Protein AF-A0A081PHZ5-F1 (afdb_monomer)

Secondary structure (DSSP, 8-state):
-HHHHHHHHHHHHHHHHHHHHHHS-SSPPSS-TT--GGGTHHHHHHHHHHHHHHHHHHHHHTT--HHHHHHHHHHHHHHHHHHHHHHHHHHHTGGGS---HHHHHHHHHHHHHHHHHHHHHHHHHHHHHHHHTTTHHHHT--

Structure (mmCIF, N/CA/C/O backbone):
data_AF-A0A081PHZ5-F1
#
_entry.id   AF-A0A081PHZ5-F1
#
loop_
_atom_site.group_PDB
_atom_site.id
_atom_site.type_symbol
_atom_site.label_atom_id
_atom_site.label_alt_id
_atom_site.label_comp_id
_atom_site.label_asym_id
_atom_site.label_entity_id
_atom_site.label_seq_id
_atom_site.pdbx_PDB_ins_code
_atom_site.Cartn_x
_atom_site.Cartn_y
_atom_site.Cartn_z
_atom_site.occupancy
_atom_site.B_iso_or_equiv
_atom_site.auth_seq_id
_atom_site.auth_comp_id
_atom_site.auth_asym_id
_atom_site.auth_atom_id
_atom_site.pdbx_PDB_model_num
ATOM 1 N N . MET A 1 1 ? -18.991 -1.648 14.368 1.00 81.44 1 MET A N 1
ATOM 2 C CA . MET A 1 1 ? -17.989 -2.403 13.590 1.00 81.44 1 MET A CA 1
ATOM 3 C C . MET A 1 1 ? -17.943 -1.915 12.146 1.00 81.44 1 MET A C 1
ATOM 5 O O . MET A 1 1 ? -16.938 -1.334 11.764 1.00 81.44 1 MET A O 1
ATOM 9 N N . LEU A 1 2 ? -19.057 -2.000 11.408 1.00 89.06 2 LEU A N 1
ATOM 10 C CA . LEU A 1 2 ? -19.154 -1.611 9.993 1.00 89.06 2 LEU A CA 1
ATOM 11 C C . LEU A 1 2 ? -18.648 -0.191 9.673 1.00 89.06 2 LEU A C 1
ATOM 13 O O . LEU A 1 2 ? -17.816 -0.029 8.793 1.00 89.06 2 LEU A O 1
ATOM 17 N N . LYS A 1 3 ? -19.053 0.832 10.442 1.00 92.12 3 LYS A N 1
ATOM 18 C CA . LYS A 1 3 ? -18.572 2.216 10.242 1.00 92.12 3 LYS A CA 1
ATOM 19 C C . LYS A 1 3 ? -17.040 2.345 10.299 1.00 92.12 3 LYS A C 1
ATOM 21 O O . LYS A 1 3 ? -16.470 3.099 9.525 1.00 92.12 3 LYS A O 1
ATOM 26 N N . LYS A 1 4 ? -16.376 1.621 11.212 1.00 91.88 4 LYS A N 1
ATOM 27 C CA . LYS A 1 4 ? -14.906 1.647 11.359 1.00 91.88 4 LYS A CA 1
ATOM 28 C C . LYS A 1 4 ? -14.245 1.033 10.125 1.00 91.88 4 LYS A C 1
ATOM 30 O O . LYS A 1 4 ? -13.323 1.629 9.588 1.00 91.8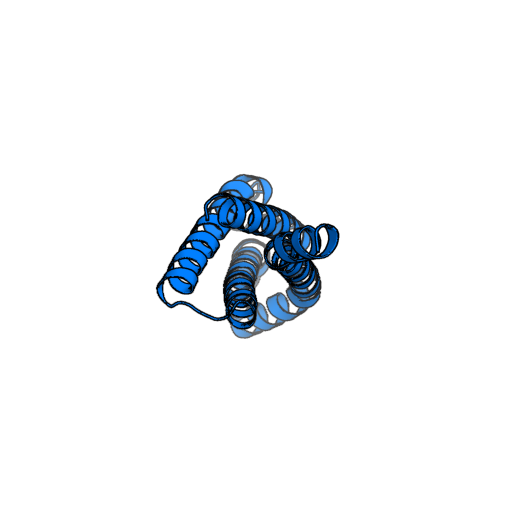8 4 LYS A O 1
ATOM 35 N N . LEU A 1 5 ? -14.757 -0.111 9.670 1.00 95.31 5 LEU A N 1
ATOM 36 C CA . LEU A 1 5 ? -14.281 -0.786 8.464 1.00 95.31 5 LEU A CA 1
ATOM 37 C C . LEU A 1 5 ? -14.462 0.087 7.213 1.00 95.31 5 LEU A C 1
ATOM 39 O O . LEU A 1 5 ? -13.523 0.241 6.445 1.00 95.31 5 LEU A O 1
ATOM 43 N N . LEU A 1 6 ? -15.627 0.720 7.049 1.00 96.69 6 LEU A N 1
ATOM 44 C CA . LEU A 1 6 ? -15.890 1.624 5.924 1.00 96.69 6 LEU A CA 1
ATOM 45 C C . LEU A 1 6 ? -14.918 2.808 5.894 1.00 96.69 6 LEU A C 1
ATOM 47 O O . LEU A 1 6 ? -14.363 3.108 4.845 1.00 96.69 6 LEU A O 1
ATOM 51 N N . LEU A 1 7 ? -14.674 3.454 7.039 1.00 96.69 7 LEU A N 1
ATOM 52 C CA . LEU A 1 7 ? -13.725 4.569 7.118 1.00 96.69 7 LEU A CA 1
ATOM 53 C C . LEU A 1 7 ? -12.278 4.121 6.871 1.00 96.69 7 LEU A C 1
ATOM 55 O O . LEU A 1 7 ? -11.525 4.849 6.233 1.00 96.69 7 LEU A O 1
ATOM 59 N N . LEU A 1 8 ? -11.894 2.931 7.348 1.00 96.69 8 LEU A N 1
ATOM 60 C CA . LEU A 1 8 ? -10.576 2.353 7.073 1.00 96.69 8 LEU A CA 1
ATOM 61 C C . LEU A 1 8 ? -10.389 2.066 5.582 1.00 96.69 8 LEU A C 1
ATOM 63 O O . LEU A 1 8 ? -9.364 2.441 5.023 1.00 96.69 8 LEU A O 1
ATOM 67 N N . ASN A 1 9 ? -11.384 1.453 4.938 1.00 97.94 9 ASN A N 1
ATOM 68 C CA . ASN A 1 9 ? -11.351 1.183 3.503 1.00 97.94 9 ASN A CA 1
ATOM 69 C C . ASN A 1 9 ? -11.341 2.478 2.688 1.00 97.94 9 ASN A C 1
ATOM 71 O O . ASN A 1 9 ? -10.585 2.575 1.732 1.00 97.94 9 ASN A O 1
ATOM 75 N N . LEU A 1 10 ? -12.109 3.495 3.089 1.00 98.00 10 LEU A N 1
ATOM 76 C CA . LEU A 1 10 ? -12.080 4.797 2.426 1.00 98.00 10 LEU A CA 1
ATOM 77 C C . LEU A 1 10 ? -10.696 5.447 2.529 1.00 98.00 10 LEU A C 1
ATOM 79 O O . LEU A 1 10 ? -10.173 5.916 1.526 1.00 98.00 10 LEU A O 1
ATOM 83 N N . ALA A 1 11 ? -10.083 5.433 3.717 1.00 97.75 11 ALA A N 1
ATOM 84 C CA . ALA A 1 11 ? -8.724 5.932 3.892 1.00 97.75 11 ALA A CA 1
ATOM 85 C C . ALA A 1 11 ? -7.733 5.160 3.009 1.00 97.75 11 ALA A C 1
ATOM 87 O O . ALA A 1 11 ? -6.944 5.785 2.312 1.00 97.75 11 ALA A O 1
ATOM 88 N N . ALA A 1 12 ? -7.821 3.826 2.991 1.00 97.88 12 ALA A N 1
ATOM 89 C CA . ALA A 1 12 ? -6.945 2.966 2.203 1.00 97.88 12 ALA A CA 1
ATOM 90 C C . ALA A 1 12 ? -7.078 3.208 0.695 1.00 97.88 12 ALA A C 1
ATOM 92 O O . ALA A 1 12 ? -6.062 3.310 0.012 1.00 97.88 12 ALA A O 1
ATOM 93 N N . VAL A 1 13 ? -8.306 3.337 0.184 1.00 98.06 13 VAL A N 1
ATOM 94 C CA . VAL A 1 13 ? -8.581 3.651 -1.226 1.00 98.06 13 VAL A CA 1
ATOM 95 C C . VAL A 1 13 ? -8.005 5.013 -1.585 1.00 98.06 13 VAL A C 1
ATOM 97 O O . VAL A 1 13 ? -7.240 5.104 -2.537 1.00 98.06 13 VAL A O 1
ATOM 100 N N . SER A 1 14 ? -8.294 6.052 -0.797 1.00 97.75 14 SER A N 1
ATOM 101 C CA . SER A 1 14 ? -7.792 7.403 -1.066 1.00 97.75 14 SER A CA 1
ATOM 102 C C . SER A 1 14 ? -6.267 7.460 -1.072 1.00 97.75 14 SER A C 1
ATOM 104 O O . SER A 1 14 ? -5.679 8.041 -1.979 1.00 97.75 14 SER A O 1
ATOM 106 N N . THR A 1 15 ? -5.608 6.836 -0.091 1.00 97.75 15 THR A N 1
ATOM 107 C CA . THR A 1 15 ? -4.142 6.826 -0.046 1.00 97.75 15 THR A CA 1
ATOM 108 C C . THR A 1 15 ? -3.539 5.957 -1.140 1.00 97.75 15 THR A C 1
ATOM 110 O O . THR A 1 15 ? -2.522 6.346 -1.685 1.00 97.75 15 THR A O 1
ATOM 113 N N . THR A 1 16 ? -4.172 4.839 -1.515 1.00 97.75 16 THR A N 1
ATOM 114 C CA . THR A 1 16 ? -3.714 4.004 -2.642 1.00 97.75 16 THR A CA 1
ATOM 115 C C . THR A 1 16 ? -3.830 4.753 -3.960 1.00 97.75 16 THR A C 1
ATOM 117 O O . THR A 1 16 ? -2.905 4.735 -4.757 1.00 97.75 16 THR A O 1
ATOM 120 N N . PHE A 1 17 ? -4.941 5.455 -4.177 1.00 96.88 17 PHE A N 1
ATOM 121 C CA . PHE A 1 17 ? -5.143 6.261 -5.373 1.00 96.88 17 PHE A CA 1
ATOM 122 C C . PHE A 1 17 ? -4.057 7.336 -5.516 1.00 96.88 17 PHE A C 1
ATOM 124 O O . PHE A 1 17 ? -3.466 7.480 -6.580 1.00 96.88 17 PHE A O 1
ATOM 131 N N . ILE A 1 18 ? -3.767 8.065 -4.433 1.00 96.62 18 ILE A N 1
ATOM 132 C CA . ILE A 1 18 ? -2.720 9.097 -4.426 1.00 96.62 18 ILE A CA 1
ATOM 133 C C . ILE A 1 18 ? -1.334 8.475 -4.616 1.00 96.62 18 ILE A C 1
ATOM 135 O O . ILE A 1 18 ? -0.535 9.008 -5.378 1.00 96.62 18 ILE A O 1
ATOM 139 N N . GLU A 1 19 ? -1.048 7.369 -3.930 1.00 96.69 19 GLU A N 1
ATOM 140 C CA . GLU A 1 19 ? 0.256 6.710 -3.970 1.00 96.69 19 GLU A CA 1
ATOM 141 C C . GLU A 1 19 ? 0.581 6.204 -5.375 1.00 96.69 19 GLU A C 1
ATOM 143 O O . GLU A 1 19 ? 1.616 6.584 -5.916 1.00 96.69 19 GLU A O 1
ATOM 148 N N . VAL A 1 20 ? -0.348 5.482 -6.007 1.00 93.88 20 VAL A N 1
ATOM 149 C CA . VAL A 1 20 ? -0.174 4.955 -7.367 1.00 93.88 20 VAL A CA 1
ATOM 150 C C . VAL A 1 20 ? 0.023 6.086 -8.370 1.00 93.88 20 VAL A C 1
ATOM 152 O O . VAL A 1 20 ? 0.925 6.014 -9.195 1.00 93.88 20 VAL A O 1
ATOM 155 N N . LEU A 1 21 ? -0.774 7.156 -8.299 1.00 93.19 21 LEU A N 1
ATOM 156 C CA . LEU A 1 21 ? -0.620 8.286 -9.224 1.00 93.19 21 LEU A CA 1
ATOM 157 C C . LEU A 1 21 ? 0.683 9.058 -9.033 1.00 93.19 21 LEU A C 1
ATOM 159 O O . LEU A 1 21 ? 1.150 9.694 -9.970 1.00 93.19 21 LEU A O 1
ATOM 163 N N . TRP A 1 22 ? 1.247 9.043 -7.828 1.00 94.38 22 TRP A N 1
ATOM 164 C CA . TRP A 1 22 ? 2.497 9.736 -7.548 1.00 94.38 22 TRP A CA 1
ATOM 165 C C . TRP A 1 22 ? 3.715 8.870 -7.890 1.00 94.38 22 TRP A C 1
ATOM 167 O O . TRP A 1 22 ? 4.713 9.380 -8.393 1.00 94.38 22 TRP A O 1
ATOM 177 N N .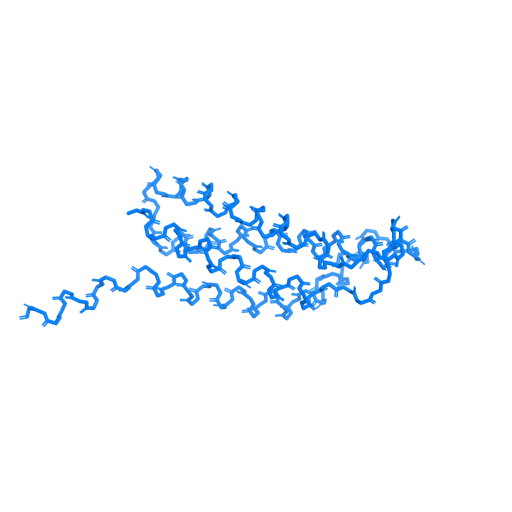 ALA A 1 23 ? 3.657 7.570 -7.610 1.00 92.25 23 ALA A N 1
ATOM 178 C CA . ALA A 1 23 ? 4.783 6.663 -7.794 1.00 92.25 23 ALA A CA 1
ATOM 179 C C . ALA A 1 23 ? 4.867 6.059 -9.206 1.00 92.25 23 ALA A C 1
ATOM 181 O O . ALA A 1 23 ? 5.956 5.644 -9.612 1.00 92.25 23 ALA A O 1
ATOM 182 N N . ALA A 1 24 ? 3.757 5.996 -9.951 1.00 86.88 24 ALA A N 1
ATOM 183 C CA . ALA A 1 24 ? 3.743 5.397 -11.280 1.00 86.88 24 ALA A CA 1
ATOM 184 C C . ALA A 1 24 ? 4.608 6.198 -12.277 1.00 86.88 24 ALA A C 1
ATOM 186 O O . ALA A 1 24 ? 4.454 7.416 -12.386 1.00 86.88 24 ALA A O 1
ATOM 187 N N . PRO A 1 25 ? 5.496 5.536 -13.041 1.00 83.81 25 PRO A N 1
ATOM 188 C CA . PRO A 1 25 ? 6.251 6.187 -14.105 1.00 83.81 25 PRO A CA 1
ATOM 189 C C . PRO A 1 25 ? 5.344 6.702 -15.231 1.00 83.81 25 PRO A C 1
ATOM 191 O O . PRO A 1 25 ? 4.488 5.972 -15.731 1.00 83.81 25 PRO A O 1
ATOM 194 N N . ASP A 1 26 ? 5.620 7.911 -15.724 1.00 79.12 26 ASP A N 1
ATOM 195 C CA . ASP A 1 26 ? 4.918 8.529 -16.865 1.00 79.12 26 ASP A CA 1
ATOM 196 C C . ASP A 1 26 ? 5.309 7.932 -18.237 1.00 79.12 26 ASP A C 1
ATOM 198 O O . ASP A 1 26 ? 5.046 8.515 -19.291 1.00 79.12 26 ASP A O 1
ATOM 202 N N . THR A 1 27 ? 5.960 6.766 -18.261 1.00 80.25 27 THR A N 1
ATOM 203 C CA . THR A 1 27 ? 6.406 6.108 -19.494 1.00 80.25 27 THR A CA 1
ATOM 204 C C . THR A 1 27 ? 5.376 5.097 -20.015 1.00 80.25 27 THR A C 1
ATOM 206 O O . THR A 1 27 ? 4.639 4.484 -19.229 1.00 80.25 27 THR A O 1
ATOM 209 N N . PRO A 1 28 ? 5.308 4.884 -21.346 1.00 80.19 28 PRO A N 1
ATOM 210 C CA . PRO A 1 28 ? 4.491 3.827 -21.936 1.00 80.19 28 PRO A CA 1
ATOM 211 C C . PRO A 1 28 ? 4.833 2.454 -21.352 1.00 80.19 28 PRO A C 1
ATOM 213 O O . PRO A 1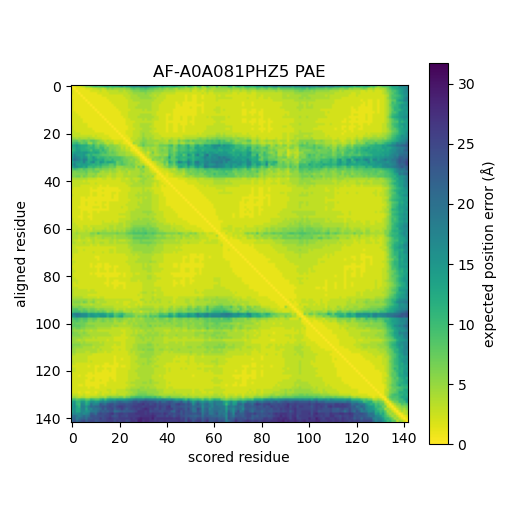 28 ? 6.006 2.128 -21.149 1.00 80.19 28 PRO A O 1
ATOM 216 N N . SER A 1 29 ? 3.814 1.628 -21.119 1.00 81.56 29 SER A N 1
ATOM 217 C CA . SER A 1 29 ? 4.037 0.236 -20.730 1.00 81.56 29 SER A CA 1
ATOM 218 C C . SER A 1 29 ? 4.628 -0.548 -21.904 1.00 81.56 29 SER A C 1
ATOM 220 O O . SER A 1 29 ? 4.219 -0.380 -23.053 1.00 81.56 29 SER A O 1
ATOM 222 N N . GLY A 1 30 ? 5.588 -1.423 -21.608 1.00 77.88 30 GLY A N 1
ATOM 223 C CA . GLY A 1 30 ? 6.141 -2.385 -22.563 1.00 77.88 30 GLY A CA 1
ATOM 224 C C . GLY A 1 30 ? 5.160 -3.491 -22.945 1.00 77.88 30 GLY A C 1
ATOM 225 O O . GLY A 1 30 ? 5.361 -4.156 -23.957 1.00 77.88 30 GLY A O 1
ATOM 226 N N . VAL A 1 31 ? 4.090 -3.673 -22.163 1.00 77.88 31 VAL A N 1
ATOM 227 C CA . VAL A 1 31 ? 3.010 -4.629 -22.455 1.00 77.88 31 VAL A CA 1
ATOM 228 C C . VAL A 1 31 ? 1.968 -4.007 -23.389 1.00 77.88 31 VAL A C 1
ATOM 230 O O . VAL A 1 31 ? 1.529 -4.654 -24.336 1.00 77.88 31 VAL A O 1
ATOM 233 N N . ASP A 1 32 ? 1.601 -2.746 -23.145 1.00 80.12 32 ASP A N 1
ATOM 234 C CA . ASP A 1 32 ? 0.698 -1.963 -23.992 1.00 80.12 32 ASP A CA 1
ATOM 235 C C . ASP A 1 32 ? 1.091 -0.478 -23.947 1.00 80.12 32 ASP A C 1
ATOM 237 O O . ASP A 1 32 ? 0.946 0.206 -22.930 1.00 80.12 32 ASP A O 1
ATOM 241 N N . MET A 1 33 ? 1.567 0.032 -25.084 1.00 79.12 33 MET A N 1
ATOM 242 C CA . MET A 1 33 ? 2.079 1.398 -25.219 1.00 79.12 33 MET A CA 1
ATOM 243 C C . MET A 1 33 ? 1.035 2.484 -24.912 1.00 79.12 33 MET A C 1
ATOM 245 O O . MET A 1 33 ? 1.414 3.615 -24.616 1.00 79.12 33 MET A O 1
ATOM 249 N N . ASN A 1 34 ? -0.261 2.162 -24.957 1.00 79.81 34 ASN A N 1
ATOM 250 C CA . ASN A 1 34 ? -1.338 3.113 -24.672 1.00 79.81 34 ASN A CA 1
ATOM 251 C C . ASN A 1 34 ? -1.880 3.003 -23.240 1.00 79.81 34 ASN A C 1
ATOM 253 O O . ASN A 1 34 ? -2.769 3.767 -22.853 1.00 79.81 34 ASN A O 1
ATOM 257 N N . GLN A 1 35 ? -1.377 2.061 -22.440 1.00 79.00 35 GLN A N 1
ATOM 258 C CA . GLN A 1 35 ? -1.949 1.770 -21.135 1.00 79.00 35 GLN A CA 1
ATOM 259 C C . GLN A 1 35 ? -1.466 2.765 -20.071 1.00 79.00 35 GLN A C 1
ATOM 261 O O . GLN A 1 35 ? -0.296 2.796 -19.682 1.00 79.00 35 GLN A O 1
ATOM 266 N N . SER A 1 36 ? -2.396 3.568 -19.552 1.00 83.00 36 SER A N 1
ATOM 267 C CA . SER A 1 36 ? -2.183 4.476 -18.416 1.00 83.00 36 SER A CA 1
ATOM 268 C C . SER A 1 36 ? -2.457 3.765 -17.081 1.00 83.00 36 SER A C 1
ATOM 270 O O . SER A 1 36 ? -3.366 2.930 -17.044 1.00 83.00 36 SER A O 1
ATOM 272 N N . PRO A 1 37 ? -1.780 4.126 -15.970 1.00 80.56 37 PRO A N 1
ATOM 273 C CA . PRO A 1 37 ? -2.110 3.618 -14.633 1.00 80.56 37 PRO A CA 1
ATOM 274 C C . PRO A 1 37 ? -3.576 3.841 -14.241 1.00 80.56 37 PRO A C 1
ATOM 276 O O . PRO A 1 37 ? -4.172 3.050 -13.516 1.00 80.56 37 PRO A O 1
ATOM 279 N N . LEU A 1 38 ? -4.197 4.887 -14.795 1.00 84.94 38 LEU A N 1
ATOM 280 C CA . LEU A 1 38 ? -5.611 5.199 -14.594 1.00 84.94 38 LEU A CA 1
ATOM 281 C C . LEU A 1 38 ? -6.564 4.127 -15.131 1.00 84.94 38 LEU A C 1
ATOM 283 O O . LEU A 1 38 ? -7.701 4.070 -14.682 1.00 84.94 38 LEU A O 1
ATOM 287 N N . SER A 1 39 ? -6.128 3.29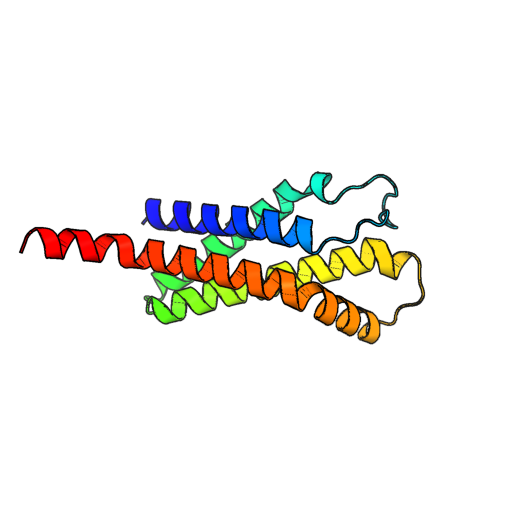7 -16.082 1.00 87.31 39 SER A N 1
ATOM 288 C CA . SER A 1 39 ? -6.986 2.277 -16.703 1.00 87.31 39 SER A CA 1
ATOM 289 C C . SER A 1 39 ? -7.238 1.050 -15.823 1.00 87.31 39 SER A C 1
ATOM 291 O O . SER A 1 39 ? -8.081 0.228 -16.168 1.00 87.31 39 SER A O 1
ATOM 293 N N . TYR A 1 40 ? -6.495 0.902 -14.724 1.00 89.00 40 TYR A N 1
ATOM 294 C CA . TYR A 1 40 ? -6.640 -0.218 -13.791 1.00 89.00 40 TYR A CA 1
ATOM 295 C C . TYR A 1 40 ? -6.553 0.201 -12.318 1.00 89.00 40 TYR A C 1
ATOM 297 O O . TYR A 1 40 ? -6.471 -0.650 -11.423 1.00 89.00 40 TYR A O 1
ATOM 305 N N . ILE A 1 41 ? -6.591 1.505 -12.037 1.00 92.75 41 ILE A N 1
ATOM 306 C CA . ILE A 1 41 ? -6.482 2.043 -10.678 1.00 92.75 41 ILE A CA 1
ATOM 307 C C . ILE A 1 41 ? -7.641 1.588 -9.786 1.00 92.75 41 ILE A C 1
ATOM 309 O O . ILE A 1 41 ? -7.473 1.430 -8.577 1.00 92.75 41 ILE A O 1
ATOM 313 N N . GLU A 1 42 ? -8.806 1.306 -10.368 1.00 94.31 42 GLU A N 1
ATOM 314 C CA . GLU A 1 42 ? -9.954 0.738 -9.675 1.00 94.31 42 GLU A CA 1
ATOM 315 C C . GLU A 1 42 ? -9.660 -0.665 -9.134 1.00 94.31 42 GLU A C 1
ATOM 317 O O . GLU A 1 42 ? -10.035 -0.968 -7.998 1.00 94.31 42 GLU A O 1
ATOM 322 N N . TYR A 1 43 ? -8.925 -1.494 -9.884 1.00 95.31 43 TYR A N 1
ATOM 323 C CA . TYR A 1 43 ? -8.521 -2.826 -9.436 1.00 95.31 43 TYR A CA 1
ATOM 324 C C . TYR A 1 43 ? -7.483 -2.725 -8.321 1.00 95.31 43 TYR A C 1
ATOM 326 O O . TYR A 1 43 ? -7.589 -3.433 -7.319 1.00 95.31 43 TYR A O 1
ATOM 334 N N . LEU A 1 44 ? -6.536 -1.790 -8.434 1.00 96.12 44 LEU A N 1
ATOM 335 C CA . LEU A 1 44 ? -5.554 -1.537 -7.378 1.00 96.12 44 LEU A CA 1
ATOM 336 C C . LEU A 1 44 ? -6.220 -1.039 -6.085 1.00 96.12 44 LEU A C 1
ATOM 338 O O . LEU A 1 44 ? -5.881 -1.483 -4.985 1.00 96.12 44 LEU A O 1
ATOM 342 N N . CYS A 1 45 ? -7.214 -0.161 -6.197 1.00 97.38 45 CYS A N 1
ATOM 343 C CA . CYS A 1 45 ? -8.016 0.267 -5.054 1.00 97.38 45 CYS A CA 1
ATOM 344 C C . CYS A 1 45 ? -8.822 -0.899 -4.459 1.00 97.38 45 CYS A C 1
ATOM 346 O O . CYS A 1 45 ? -8.903 -1.034 -3.237 1.00 97.38 45 CYS A O 1
ATOM 348 N N . LEU A 1 46 ? -9.390 -1.769 -5.299 1.00 97.69 46 LEU A N 1
ATOM 349 C CA . LEU A 1 46 ? -10.148 -2.937 -4.852 1.00 97.69 46 LEU A CA 1
ATOM 350 C C . LEU A 1 46 ? -9.263 -3.928 -4.082 1.00 97.69 46 LEU A C 1
ATOM 352 O O . LEU A 1 46 ? -9.671 -4.412 -3.024 1.00 97.69 46 LEU A O 1
ATOM 356 N N . TYR A 1 47 ? -8.040 -4.190 -4.547 1.00 97.50 47 TYR A N 1
ATOM 357 C CA . TYR A 1 47 ? -7.090 -5.033 -3.816 1.00 97.50 47 TYR A CA 1
ATOM 358 C C . TYR A 1 47 ? -6.733 -4.439 -2.451 1.00 97.50 47 TYR A C 1
ATOM 360 O O . TYR A 1 47 ? -6.743 -5.168 -1.457 1.00 97.50 47 TYR A O 1
ATOM 368 N N . ALA A 1 48 ? -6.529 -3.121 -2.356 1.00 97.50 48 ALA A N 1
ATOM 369 C CA . ALA A 1 48 ? -6.312 -2.457 -1.069 1.00 97.50 48 ALA A CA 1
ATOM 370 C C . ALA A 1 48 ? -7.500 -2.653 -0.105 1.00 97.50 48 ALA A C 1
ATOM 372 O O . ALA A 1 48 ? -7.296 -2.940 1.078 1.00 97.50 48 ALA A O 1
ATOM 373 N N . VAL A 1 49 ? -8.742 -2.575 -0.605 1.00 98.12 49 VAL A N 1
ATOM 374 C CA . VAL A 1 49 ? -9.959 -2.857 0.183 1.00 98.12 49 VAL A CA 1
ATOM 375 C C . VAL A 1 49 ? -9.978 -4.298 0.685 1.00 98.12 49 VAL A C 1
ATOM 377 O O . VAL A 1 49 ? -10.278 -4.534 1.859 1.00 98.12 49 VAL A O 1
ATOM 380 N N . VAL A 1 50 ? -9.656 -5.269 -0.173 1.00 98.19 50 VAL A N 1
ATOM 381 C CA . VAL A 1 50 ? -9.613 -6.691 0.205 1.00 98.19 50 VAL A CA 1
ATOM 382 C C . VAL A 1 50 ? -8.549 -6.933 1.276 1.00 98.19 50 VAL A C 1
ATOM 384 O O . VAL A 1 50 ? -8.838 -7.584 2.285 1.00 98.19 50 VAL A O 1
ATOM 387 N N . ILE A 1 51 ? -7.351 -6.366 1.111 1.00 98.00 51 ILE A N 1
ATOM 388 C CA . ILE A 1 51 ? -6.246 -6.476 2.072 1.00 98.00 51 ILE A CA 1
ATOM 389 C C . ILE A 1 51 ? -6.658 -5.889 3.424 1.00 98.00 51 ILE A C 1
ATOM 391 O O . ILE A 1 51 ? -6.615 -6.588 4.437 1.00 98.00 51 ILE A O 1
ATOM 395 N N . ILE A 1 52 ? -7.117 -4.635 3.459 1.00 97.88 52 ILE A N 1
ATOM 396 C CA . ILE A 1 52 ? -7.485 -3.966 4.713 1.00 97.88 52 ILE A CA 1
ATOM 397 C C . ILE A 1 52 ? -8.662 -4.649 5.394 1.00 97.88 52 ILE A C 1
ATOM 399 O O . ILE A 1 52 ? -8.629 -4.832 6.611 1.00 97.88 52 ILE A O 1
ATOM 403 N N . SER A 1 53 ? -9.667 -5.087 4.638 1.00 97.75 53 SER A N 1
ATO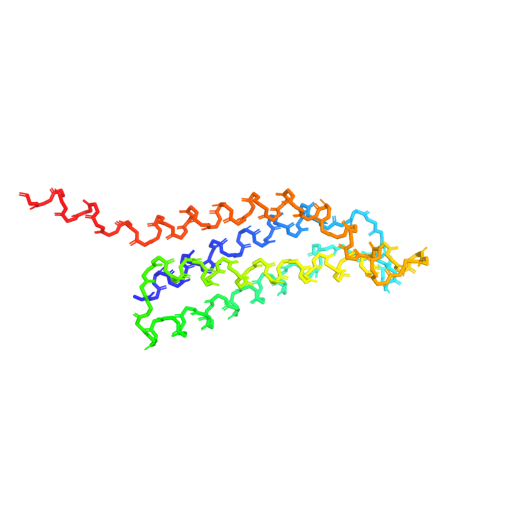M 404 C CA . SER A 1 53 ? -10.796 -5.825 5.205 1.00 97.75 53 SER A CA 1
ATOM 405 C C . SER A 1 53 ? -10.327 -7.136 5.835 1.00 97.75 53 SER A C 1
ATOM 407 O O . SER A 1 53 ? -10.675 -7.423 6.980 1.00 97.75 53 SER A O 1
ATOM 409 N N . SER A 1 54 ? -9.469 -7.891 5.147 1.00 97.25 54 SER A N 1
ATOM 410 C CA . SER A 1 54 ? -8.918 -9.155 5.653 1.00 97.25 54 SER A CA 1
ATOM 411 C C . SER A 1 54 ? -8.107 -8.951 6.934 1.00 97.25 54 SER A C 1
ATOM 413 O O . SER A 1 54 ? -8.343 -9.622 7.942 1.00 97.25 54 SER A O 1
ATOM 415 N N . VAL A 1 55 ? -7.197 -7.972 6.932 1.00 97.00 55 VAL A N 1
ATOM 416 C CA . VAL A 1 55 ? -6.374 -7.638 8.101 1.00 97.00 55 VAL A CA 1
ATOM 417 C C . VAL A 1 55 ? -7.241 -7.125 9.252 1.00 97.00 55 VAL A C 1
ATOM 419 O O . VAL A 1 55 ? -6.985 -7.464 10.405 1.00 97.00 55 VAL A O 1
ATOM 422 N N . PHE A 1 56 ? -8.291 -6.351 8.967 1.00 96.25 56 PHE A N 1
ATOM 423 C CA . PHE A 1 56 ? -9.242 -5.873 9.970 1.00 96.25 56 PHE A CA 1
ATOM 424 C C . PHE A 1 56 ? -9.962 -7.031 10.659 1.00 96.25 56 PHE A C 1
ATOM 426 O O . PHE A 1 56 ? -9.952 -7.108 11.888 1.00 96.25 56 PHE A O 1
ATOM 433 N N . TYR A 1 57 ? -10.542 -7.958 9.892 1.00 96.06 57 TYR A N 1
ATOM 434 C CA . TYR A 1 57 ? -11.218 -9.124 10.461 1.00 96.06 57 TYR A CA 1
ATOM 435 C C . TYR A 1 57 ? -10.256 -9.997 11.267 1.00 96.06 57 TYR A C 1
ATOM 437 O O . TYR A 1 57 ? -10.588 -10.399 12.382 1.00 96.06 57 TYR A O 1
ATOM 445 N N . PHE A 1 58 ? -9.042 -10.221 10.759 1.00 95.88 58 PHE A N 1
ATOM 446 C CA . PHE A 1 58 ? -7.999 -10.932 11.493 1.00 95.88 58 PHE A CA 1
ATOM 447 C C . PHE A 1 58 ? -7.654 -10.234 12.818 1.00 95.88 58 PHE A C 1
ATOM 449 O O . PHE A 1 58 ? -7.595 -10.875 13.869 1.00 95.88 58 PHE A O 1
ATOM 456 N N . ALA A 1 59 ? -7.456 -8.917 12.800 1.00 94.12 59 ALA A N 1
ATOM 457 C CA . ALA A 1 59 ? -7.059 -8.152 13.974 1.00 94.12 59 ALA A CA 1
ATOM 458 C C . ALA A 1 59 ? -8.161 -8.058 15.043 1.00 94.12 59 ALA A C 1
ATOM 460 O O . ALA A 1 59 ? -7.859 -8.114 16.239 1.00 94.12 59 ALA A O 1
ATOM 461 N N . GLU A 1 60 ? -9.424 -7.933 14.628 1.00 91.06 60 GLU A N 1
ATOM 462 C CA . GLU A 1 60 ? -10.580 -7.933 15.530 1.00 91.06 60 GLU A CA 1
ATOM 463 C C . GLU A 1 60 ? -10.817 -9.330 16.128 1.00 91.06 60 GLU A C 1
ATOM 465 O O . GLU A 1 60 ? -10.997 -9.445 17.341 1.00 91.06 60 GLU A O 1
ATOM 470 N N . ASN A 1 61 ? -10.727 -10.400 15.324 1.00 93.06 61 ASN A N 1
ATOM 471 C CA . ASN A 1 61 ? -10.909 -11.776 15.803 1.00 93.06 61 ASN A CA 1
ATOM 472 C C . ASN A 1 61 ? -9.852 -12.174 16.846 1.00 93.06 61 ASN A C 1
ATOM 474 O O . ASN A 1 61 ? -10.162 -12.809 17.852 1.00 93.06 61 ASN A O 1
ATOM 478 N N . ASN A 1 62 ? -8.609 -11.731 16.650 1.00 93.31 62 ASN A N 1
ATOM 479 C CA . ASN A 1 62 ? -7.501 -11.987 17.572 1.00 93.31 62 ASN A CA 1
ATOM 480 C C . ASN A 1 62 ? -7.396 -10.960 18.718 1.00 93.31 62 ASN A C 1
ATOM 482 O O . ASN A 1 62 ? -6.418 -10.978 19.464 1.00 93.31 62 ASN A O 1
ATOM 486 N N . LYS A 1 63 ? -8.372 -10.047 18.864 1.00 91.38 63 LYS A N 1
ATOM 487 C CA . LYS A 1 63 ? -8.413 -9.005 19.913 1.00 91.38 63 LYS A CA 1
ATOM 488 C C . LYS A 1 63 ? -7.105 -8.202 20.025 1.00 91.38 63 LYS A C 1
ATOM 490 O O . LYS A 1 63 ? -6.667 -7.837 21.117 1.00 91.38 63 LYS A O 1
ATOM 495 N N . ILE A 1 64 ? -6.465 -7.923 18.887 1.00 92.75 64 ILE A N 1
ATOM 496 C CA . ILE A 1 64 ? -5.184 -7.210 18.834 1.00 92.75 64 ILE A CA 1
ATOM 497 C C . ILE A 1 64 ? -5.367 -5.778 19.353 1.00 92.75 64 ILE A C 1
ATOM 499 O O . ILE A 1 64 ? -6.342 -5.101 19.023 1.00 92.75 64 ILE A O 1
ATOM 503 N N . THR A 1 65 ? -4.406 -5.283 20.139 1.00 93.31 65 THR A N 1
ATOM 504 C CA . THR A 1 65 ? -4.441 -3.913 20.674 1.00 93.31 65 THR A CA 1
ATOM 505 C C . THR A 1 65 ? -4.454 -2.872 19.553 1.00 93.31 65 THR A C 1
ATOM 507 O O . THR A 1 65 ? -3.733 -3.010 18.567 1.00 93.31 65 THR A O 1
ATOM 510 N N . LYS A 1 66 ? -5.223 -1.784 19.718 1.00 91.31 66 LYS A N 1
ATOM 511 C CA . LYS A 1 66 ? -5.395 -0.723 18.700 1.00 91.31 66 LYS A CA 1
ATOM 512 C C . LYS A 1 66 ? -4.072 -0.234 18.094 1.00 91.31 66 LYS A C 1
ATOM 514 O O . LYS A 1 66 ? -3.952 -0.144 16.878 1.00 91.31 66 LYS A O 1
ATOM 519 N N . ARG A 1 67 ? -3.055 -0.014 18.940 1.00 91.56 67 ARG A N 1
ATOM 520 C CA . ARG A 1 67 ? -1.707 0.390 18.510 1.00 91.56 67 ARG A CA 1
ATOM 521 C C . ARG A 1 67 ? -1.079 -0.628 17.557 1.00 91.56 67 ARG A C 1
ATOM 523 O O . ARG A 1 67 ? -0.567 -0.240 16.515 1.00 91.56 67 ARG A O 1
ATOM 530 N N . ARG A 1 68 ? -1.129 -1.920 17.897 1.00 94.25 68 ARG A N 1
ATOM 531 C CA . ARG A 1 68 ? -0.619 -2.991 17.028 1.00 94.25 68 ARG A CA 1
ATOM 532 C C . ARG A 1 68 ? -1.439 -3.097 15.744 1.00 94.25 68 ARG A C 1
ATOM 534 O O . ARG A 1 68 ? -0.841 -3.248 14.690 1.00 94.25 68 ARG A O 1
ATOM 541 N N . GLN A 1 69 ? -2.766 -2.944 15.809 1.00 94.69 69 GLN A N 1
ATOM 542 C CA . GLN A 1 69 ? -3.616 -2.944 14.611 1.00 94.69 69 GLN A CA 1
ATOM 543 C C . GLN A 1 69 ? -3.152 -1.894 13.594 1.00 94.69 69 GLN A C 1
ATOM 545 O O . GLN A 1 69 ? -2.988 -2.223 12.426 1.00 94.69 69 GLN A O 1
ATOM 550 N N . SER A 1 70 ? -2.879 -0.661 14.039 1.00 94.94 70 SER A N 1
ATOM 551 C CA . SER A 1 70 ? -2.427 0.423 13.156 1.00 94.94 70 SER A CA 1
ATOM 552 C C . SER A 1 70 ? -1.135 0.078 12.417 1.00 94.94 70 SER A C 1
ATOM 554 O O . SER A 1 70 ? -1.047 0.316 11.217 1.00 94.94 70 SER A O 1
ATOM 556 N N . PHE A 1 71 ? -0.165 -0.540 13.102 1.00 96.25 71 PHE A N 1
ATOM 557 C CA . PHE A 1 71 ? 1.075 -0.993 12.465 1.00 96.25 71 PHE A CA 1
ATOM 558 C C . PHE A 1 71 ? 0.855 -2.150 11.490 1.00 96.25 71 PHE A C 1
ATOM 560 O O . PHE A 1 71 ? 1.505 -2.181 10.454 1.00 96.25 71 PHE A O 1
ATOM 567 N N . ILE A 1 72 ? -0.063 -3.077 11.783 1.00 96.81 72 ILE A N 1
ATOM 568 C CA . ILE A 1 72 ? -0.367 -4.188 10.869 1.00 96.81 72 ILE A CA 1
ATOM 569 C C . ILE A 1 72 ? -1.069 -3.660 9.608 1.00 96.81 72 ILE A C 1
ATOM 571 O O . ILE A 1 72 ? -0.685 -4.044 8.508 1.00 96.81 72 ILE A O 1
ATOM 575 N N . TYR A 1 73 ? -2.041 -2.748 9.740 1.00 97.00 73 TYR A N 1
ATOM 576 C CA . TYR A 1 73 ? -2.687 -2.113 8.582 1.00 97.00 73 TYR A CA 1
ATOM 577 C C . TYR A 1 73 ? -1.674 -1.355 7.724 1.00 97.00 73 TYR A C 1
ATOM 579 O O . TYR A 1 73 ? -1.647 -1.522 6.509 1.00 97.00 73 TYR A O 1
ATOM 587 N N . ALA A 1 74 ? -0.822 -0.556 8.370 1.00 97.19 74 ALA A N 1
ATOM 588 C CA . ALA A 1 74 ? 0.218 0.199 7.693 1.00 97.19 74 ALA A CA 1
ATOM 589 C C . ALA A 1 74 ? 1.218 -0.725 6.982 1.00 97.19 74 ALA A C 1
ATOM 591 O O . ALA A 1 74 ? 1.480 -0.547 5.799 1.00 97.19 74 ALA A O 1
ATOM 592 N N . GLY A 1 75 ? 1.726 -1.750 7.668 1.00 97.69 75 GLY A N 1
ATOM 593 C CA . GLY A 1 75 ? 2.658 -2.713 7.084 1.00 97.69 75 GLY A CA 1
ATOM 594 C C . GLY A 1 75 ? 2.068 -3.450 5.883 1.00 97.69 75 GLY A C 1
ATOM 595 O O . GLY A 1 75 ? 2.747 -3.600 4.872 1.00 97.69 75 GLY A O 1
ATOM 596 N N . ALA A 1 76 ? 0.794 -3.847 5.955 1.00 97.94 76 ALA A N 1
ATOM 597 C CA . ALA A 1 76 ? 0.112 -4.498 4.841 1.00 97.94 76 ALA A CA 1
ATOM 598 C C . ALA A 1 76 ? 0.013 -3.588 3.605 1.00 97.94 76 ALA A C 1
ATOM 600 O O . ALA A 1 76 ? 0.299 -4.043 2.500 1.00 97.94 76 ALA A O 1
ATOM 601 N N . LEU A 1 77 ? -0.337 -2.306 3.785 1.00 98.00 77 LEU A N 1
ATOM 602 C CA . LEU A 1 77 ? -0.389 -1.347 2.676 1.00 98.00 77 LEU A CA 1
ATOM 603 C C . LEU A 1 77 ? 0.995 -1.000 2.130 1.00 98.00 77 LEU A C 1
ATOM 605 O O . LEU A 1 77 ? 1.138 -0.909 0.922 1.00 98.00 77 LEU A O 1
ATOM 609 N N . VAL A 1 78 ? 2.017 -0.865 2.979 1.00 97.62 78 VAL A N 1
ATOM 610 C CA . VAL A 1 78 ? 3.390 -0.609 2.513 1.00 97.62 78 VAL A CA 1
ATOM 611 C C . VAL A 1 78 ? 3.891 -1.755 1.644 1.00 97.62 78 VAL A C 1
ATOM 613 O O . VAL A 1 78 ? 4.407 -1.503 0.563 1.00 97.62 78 VAL A O 1
ATOM 616 N N . ILE A 1 79 ? 3.714 -3.007 2.082 1.00 97.56 79 ILE A N 1
ATOM 617 C CA . ILE A 1 79 ? 4.104 -4.181 1.286 1.00 97.56 79 ILE A CA 1
ATOM 618 C C . ILE A 1 79 ? 3.351 -4.188 -0.046 1.00 97.56 79 ILE A C 1
ATOM 620 O O . ILE A 1 79 ? 3.944 -4.443 -1.090 1.00 97.56 79 ILE A O 1
ATOM 624 N N . TYR A 1 80 ? 2.054 -3.887 -0.004 1.00 97.75 80 TYR A N 1
ATOM 625 C CA . TYR A 1 80 ? 1.215 -3.832 -1.189 1.00 97.75 80 TYR A CA 1
ATOM 626 C C . TYR A 1 80 ? 1.656 -2.747 -2.182 1.00 97.75 80 TYR A C 1
ATOM 628 O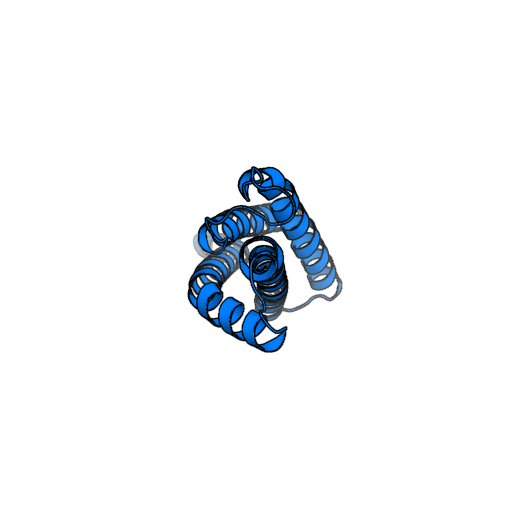 O . TYR A 1 80 ? 1.954 -3.070 -3.326 1.00 97.75 80 TYR A O 1
ATOM 636 N N . TRP A 1 81 ? 1.753 -1.488 -1.754 1.00 97.69 81 TRP A N 1
ATOM 637 C CA . TRP A 1 81 ? 2.181 -0.369 -2.599 1.00 97.69 81 TRP A CA 1
ATOM 638 C C . TRP A 1 81 ? 3.585 -0.578 -3.157 1.00 97.69 81 TRP A C 1
ATOM 640 O O . TRP A 1 81 ? 3.823 -0.372 -4.340 1.00 97.69 81 TRP A O 1
ATOM 650 N N . TYR A 1 82 ? 4.505 -1.097 -2.346 1.00 96.00 82 TYR A N 1
ATOM 651 C CA . TYR A 1 82 ? 5.853 -1.403 -2.809 1.00 96.00 82 TYR A CA 1
ATOM 652 C C . TYR A 1 82 ? 5.868 -2.487 -3.901 1.00 96.00 82 TYR A C 1
ATOM 654 O O . TYR A 1 82 ? 6.638 -2.385 -4.854 1.00 96.00 82 TYR A O 1
ATOM 662 N N . ALA A 1 83 ? 4.984 -3.489 -3.812 1.00 95.94 83 ALA A N 1
ATOM 663 C CA . ALA A 1 83 ? 4.797 -4.474 -4.875 1.00 95.94 83 ALA A CA 1
ATOM 664 C C . ALA A 1 83 ? 4.170 -3.859 -6.139 1.00 95.94 83 ALA A C 1
ATOM 666 O O . ALA A 1 83 ? 4.601 -4.192 -7.241 1.00 95.94 83 ALA A O 1
ATOM 667 N N . VAL A 1 84 ? 3.203 -2.942 -6.000 1.00 95.44 84 VAL A N 1
ATOM 668 C CA . VAL A 1 84 ? 2.633 -2.207 -7.144 1.00 95.44 84 VAL A CA 1
ATOM 669 C C . VAL A 1 84 ? 3.720 -1.396 -7.846 1.00 95.44 84 VAL A C 1
ATOM 671 O O . VAL A 1 84 ? 3.910 -1.561 -9.046 1.00 95.44 84 VAL A O 1
ATOM 674 N N . ASN A 1 85 ? 4.497 -0.603 -7.109 1.00 95.62 85 ASN A N 1
ATOM 675 C CA . ASN A 1 85 ? 5.558 0.230 -7.681 1.00 95.62 85 ASN A CA 1
ATOM 676 C C . ASN A 1 85 ? 6.641 -0.600 -8.372 1.00 95.62 85 ASN A C 1
ATOM 678 O O . ASN A 1 85 ? 7.184 -0.180 -9.393 1.00 95.62 85 ASN A O 1
ATOM 682 N N . TYR A 1 86 ? 6.942 -1.786 -7.836 1.00 94.62 86 TYR A N 1
ATOM 683 C CA . TYR A 1 86 ? 7.845 -2.725 -8.489 1.00 94.62 86 TYR A CA 1
ATOM 684 C C . TYR A 1 86 ? 7.305 -3.173 -9.850 1.00 94.62 86 TYR A C 1
ATOM 686 O O . TYR A 1 86 ? 8.012 -3.058 -10.847 1.00 94.62 86 TYR A O 1
ATOM 694 N N . VAL A 1 87 ? 6.050 -3.632 -9.905 1.00 92.81 87 VAL A N 1
ATOM 695 C CA . VAL A 1 87 ? 5.415 -4.098 -11.148 1.00 92.81 87 VAL A CA 1
ATOM 696 C C . VAL A 1 87 ? 5.261 -2.957 -12.158 1.00 92.81 87 VAL A C 1
ATOM 698 O O . VAL A 1 87 ? 5.517 -3.145 -13.346 1.00 92.81 87 VAL A O 1
ATOM 701 N N . GLU A 1 88 ? 4.901 -1.754 -11.709 1.00 92.00 88 GLU A N 1
ATOM 702 C CA . GLU A 1 88 ? 4.835 -0.563 -12.565 1.00 92.00 88 GLU A CA 1
ATOM 703 C C . GLU A 1 88 ? 6.197 -0.237 -13.179 1.00 92.00 88 GLU A C 1
ATOM 705 O O . GLU A 1 88 ? 6.308 -0.035 -14.388 1.00 92.00 88 GLU A O 1
ATOM 710 N N . PHE A 1 89 ? 7.260 -0.230 -12.373 1.00 92.50 89 PHE A N 1
ATOM 711 C CA . PHE A 1 89 ? 8.605 0.011 -12.882 1.00 92.50 89 PHE A CA 1
ATOM 712 C C . PHE A 1 89 ? 9.057 -1.099 -13.835 1.00 92.50 89 PHE A C 1
ATOM 714 O O . PHE A 1 89 ? 9.622 -0.813 -14.891 1.00 92.50 89 PHE A O 1
ATOM 721 N N . GLU A 1 90 ? 8.796 -2.362 -13.495 1.00 91.38 90 GLU A N 1
ATOM 722 C CA . GLU A 1 90 ? 9.149 -3.507 -14.333 1.00 91.38 90 GLU A CA 1
ATOM 723 C C . GLU A 1 90 ? 8.489 -3.394 -15.714 1.00 91.38 90 GLU A C 1
ATOM 725 O O . GLU A 1 90 ? 9.150 -3.480 -16.750 1.00 91.38 90 GLU A O 1
ATOM 730 N N . THR A 1 91 ? 7.185 -3.126 -15.735 1.00 89.81 91 THR A N 1
ATOM 731 C CA . THR A 1 91 ? 6.395 -3.086 -16.967 1.00 89.81 91 THR A CA 1
ATOM 732 C C . THR A 1 91 ? 6.626 -1.824 -17.795 1.00 89.81 91 THR A C 1
ATOM 734 O O . THR A 1 91 ? 6.581 -1.909 -19.022 1.00 89.81 91 THR A O 1
ATOM 737 N N . ARG A 1 92 ? 6.908 -0.667 -17.181 1.00 89.62 92 ARG A N 1
ATOM 738 C CA . ARG A 1 92 ? 7.022 0.630 -17.882 1.00 89.62 92 ARG A CA 1
ATOM 739 C C . ARG A 1 92 ? 8.438 1.131 -18.115 1.00 89.62 92 ARG A C 1
ATOM 741 O O . ARG A 1 92 ? 8.626 2.011 -18.954 1.00 89.62 92 ARG A O 1
ATOM 748 N N . VAL A 1 93 ? 9.418 0.641 -17.363 1.00 89.25 93 VAL A N 1
ATOM 749 C CA . VAL A 1 93 ? 10.809 1.114 -17.438 1.00 89.25 93 VAL A CA 1
ATOM 750 C C . VAL A 1 93 ? 11.745 -0.047 -17.730 1.00 89.25 93 VAL A C 1
ATOM 752 O O . VAL A 1 93 ? 12.480 -0.002 -18.716 1.00 89.25 93 VAL A O 1
ATOM 755 N N . ALA A 1 94 ? 11.696 -1.109 -16.922 1.00 89.25 94 ALA A N 1
ATOM 756 C CA . ALA A 1 94 ? 12.609 -2.234 -17.090 1.00 89.25 94 ALA A CA 1
ATOM 757 C C . ALA A 1 94 ? 12.353 -3.011 -18.388 1.00 89.25 94 ALA A C 1
ATOM 759 O O . ALA A 1 94 ? 13.297 -3.502 -18.989 1.00 89.25 94 ALA A O 1
ATOM 760 N N . SER A 1 95 ? 11.113 -3.059 -18.875 1.00 87.31 95 SER A N 1
ATOM 761 C CA . SER A 1 95 ? 10.753 -3.691 -20.152 1.00 87.31 95 SER A CA 1
ATOM 762 C C . SER A 1 95 ? 11.471 -3.098 -21.374 1.00 87.31 95 SER A C 1
ATOM 764 O O . SER A 1 95 ? 11.663 -3.791 -22.372 1.00 87.31 95 SER A O 1
ATOM 766 N N . TRP A 1 96 ? 11.911 -1.839 -21.290 1.00 84.88 96 TRP A N 1
ATOM 767 C CA . TRP A 1 96 ? 12.621 -1.128 -22.357 1.00 84.88 96 TRP A CA 1
ATOM 768 C C . TRP A 1 96 ? 14.145 -1.135 -22.183 1.00 84.88 96 TRP A C 1
ATOM 770 O O . TRP A 1 96 ? 14.855 -0.437 -22.908 1.00 84.88 96 TRP A O 1
ATOM 780 N N . SER A 1 97 ? 14.678 -1.841 -21.186 1.00 83.69 97 SER A N 1
ATOM 781 C CA . SER A 1 97 ? 16.088 -1.756 -20.795 1.00 83.69 97 SER A CA 1
ATOM 782 C C . SER A 1 97 ? 16.607 -3.073 -20.216 1.00 83.69 97 SER A C 1
ATOM 784 O O . SER A 1 97 ? 15.858 -3.981 -19.889 1.00 83.69 97 SER A O 1
ATOM 786 N N . THR A 1 98 ? 17.923 -3.208 -20.076 1.00 86.12 98 THR A N 1
ATOM 787 C CA . THR A 1 98 ? 18.550 -4.385 -19.450 1.00 86.12 98 THR A CA 1
ATOM 788 C C . THR A 1 98 ? 18.810 -4.134 -17.969 1.00 86.12 98 THR A C 1
ATOM 790 O O . THR A 1 98 ? 19.958 -4.146 -17.532 1.00 86.12 98 THR A O 1
ATOM 793 N N . TYR A 1 99 ? 17.753 -3.867 -17.200 1.00 87.75 99 TYR A N 1
ATOM 794 C CA . TYR A 1 99 ? 17.866 -3.793 -15.743 1.00 87.75 99 TYR A CA 1
ATOM 795 C C . TYR A 1 99 ? 17.985 -5.198 -15.155 1.00 87.75 99 TYR A C 1
ATOM 797 O O . TYR A 1 99 ? 17.192 -6.088 -15.461 1.00 87.75 99 TYR A O 1
ATOM 805 N N . SER A 1 100 ? 18.946 -5.398 -14.260 1.00 92.00 100 SER A N 1
ATOM 806 C CA . SER A 1 100 ? 18.945 -6.570 -13.389 1.00 92.00 100 SER A CA 1
ATOM 807 C C . SER A 1 100 ? 17.865 -6.445 -12.306 1.00 92.00 100 SER A C 1
ATOM 809 O O . SER A 1 100 ? 17.401 -5.352 -11.960 1.00 92.00 100 SER A O 1
ATOM 811 N N . THR A 1 101 ? 17.486 -7.571 -11.697 1.00 89.44 101 THR A N 1
ATOM 812 C CA . THR A 1 101 ? 16.522 -7.587 -10.583 1.00 89.44 101 THR A CA 1
ATOM 813 C C . THR A 1 101 ? 16.983 -6.715 -9.411 1.00 89.44 101 THR A C 1
ATOM 815 O O . THR A 1 101 ? 16.167 -6.053 -8.774 1.00 89.44 101 THR A O 1
ATOM 818 N N . VAL A 1 102 ? 18.290 -6.685 -9.129 1.00 92.06 102 VAL A N 1
ATOM 819 C CA . VAL A 1 102 ? 18.860 -5.900 -8.024 1.00 92.06 102 VAL A CA 1
ATOM 820 C C . VAL A 1 102 ? 18.769 -4.402 -8.311 1.00 92.06 102 VAL A C 1
ATOM 822 O O . VAL A 1 102 ? 18.328 -3.643 -7.450 1.00 92.06 102 VAL A O 1
ATOM 825 N N . GLU A 1 103 ? 19.127 -3.974 -9.523 1.00 91.38 103 GLU A N 1
ATOM 826 C CA . GLU A 1 103 ? 19.026 -2.565 -9.927 1.00 91.38 103 GLU A CA 1
ATOM 827 C C . GLU A 1 103 ? 17.572 -2.088 -9.927 1.00 91.38 103 GLU A C 1
ATOM 829 O O . GLU A 1 103 ? 17.287 -0.988 -9.458 1.00 91.38 103 GLU A O 1
ATOM 834 N N . THR A 1 104 ? 16.647 -2.947 -10.363 1.00 91.94 104 THR A N 1
ATOM 835 C CA . THR A 1 104 ? 15.203 -2.681 -10.310 1.00 91.94 104 THR A CA 1
ATOM 836 C C . THR A 1 104 ? 14.765 -2.361 -8.882 1.00 91.94 104 THR A C 1
ATOM 838 O O . THR A 1 104 ? 14.178 -1.310 -8.633 1.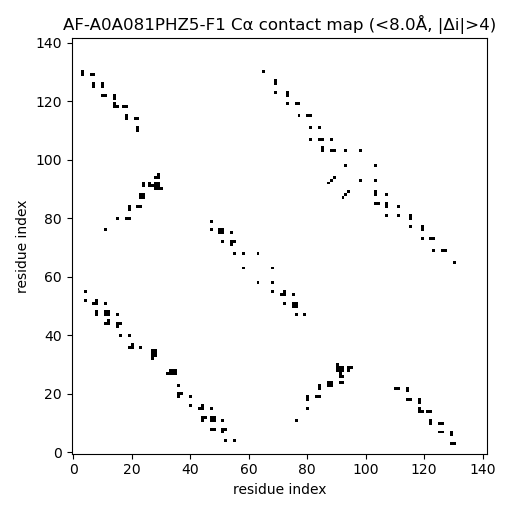00 91.94 104 THR A O 1
ATOM 841 N N . TRP A 1 105 ? 15.118 -3.211 -7.912 1.00 91.94 105 TRP A N 1
ATOM 842 C CA . TRP A 1 105 ? 14.788 -2.963 -6.508 1.00 91.94 105 TRP A CA 1
ATOM 843 C C . TRP A 1 105 ? 15.422 -1.681 -5.967 1.00 91.94 105 TRP A C 1
ATOM 845 O O . TRP A 1 105 ? 14.758 -0.943 -5.239 1.00 91.94 105 TRP A O 1
ATOM 855 N N . MET A 1 106 ? 16.672 -1.374 -6.321 1.00 93.00 106 MET A N 1
ATOM 856 C CA . MET A 1 106 ? 17.316 -0.128 -5.891 1.00 93.00 106 MET A CA 1
ATOM 857 C C . MET A 1 106 ? 16.573 1.104 -6.418 1.00 93.00 106 MET A C 1
ATOM 859 O O . MET A 1 106 ? 16.261 2.009 -5.640 1.00 93.00 106 MET A O 1
ATOM 863 N N . HIS A 1 107 ? 16.232 1.117 -7.709 1.00 91.94 107 HIS A N 1
ATOM 864 C CA . HIS A 1 107 ? 15.492 2.217 -8.326 1.00 91.94 107 HIS A CA 1
ATOM 865 C C . HIS A 1 107 ? 14.093 2.379 -7.733 1.00 91.94 107 HIS A C 1
ATOM 867 O O . HIS A 1 107 ? 13.726 3.482 -7.323 1.00 91.94 107 HIS A O 1
ATOM 873 N N . VAL A 1 108 ? 13.342 1.281 -7.619 1.00 94.12 108 VAL A N 1
ATOM 874 C CA . VAL A 1 108 ? 11.995 1.277 -7.035 1.00 94.12 108 VAL A CA 1
ATOM 875 C C . VAL A 1 108 ? 12.037 1.767 -5.591 1.00 94.12 108 VAL A C 1
ATOM 877 O O . VAL A 1 108 ? 11.209 2.590 -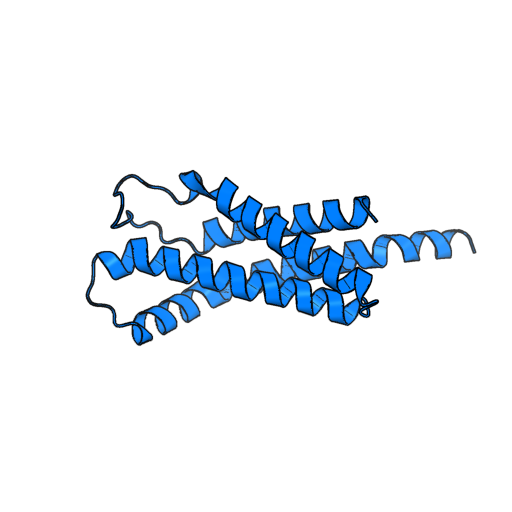5.209 1.00 94.12 108 VAL A O 1
ATOM 880 N N . THR A 1 109 ? 13.023 1.341 -4.795 1.00 93.19 109 THR A N 1
ATOM 881 C CA . THR A 1 109 ? 13.191 1.820 -3.412 1.00 93.19 109 THR A CA 1
ATOM 882 C C . THR A 1 109 ? 13.387 3.322 -3.359 1.00 93.19 109 THR A C 1
ATOM 884 O O . THR A 1 109 ? 12.696 4.010 -2.606 1.00 93.19 109 THR A O 1
ATOM 887 N N . LEU A 1 110 ? 14.316 3.835 -4.163 1.00 92.81 110 LEU A N 1
ATOM 888 C CA . LEU A 1 110 ? 14.669 5.245 -4.150 1.00 92.81 110 LEU A CA 1
ATOM 889 C C . LEU A 1 110 ? 13.469 6.118 -4.535 1.00 92.81 110 LEU A C 1
ATOM 891 O O . LEU A 1 110 ? 13.148 7.067 -3.823 1.00 92.81 110 LEU A O 1
ATOM 895 N N . ILE A 1 111 ? 12.775 5.756 -5.615 1.00 91.31 111 ILE A N 1
ATOM 896 C CA . ILE A 1 111 ? 11.642 6.527 -6.138 1.00 91.31 111 ILE A CA 1
ATOM 897 C C . ILE A 1 111 ? 10.420 6.404 -5.219 1.00 91.31 111 ILE A C 1
ATOM 899 O O . ILE A 1 111 ? 9.751 7.400 -4.951 1.00 91.31 111 ILE A O 1
ATOM 903 N N . SER A 1 112 ? 10.168 5.220 -4.656 1.00 93.94 112 SER A N 1
ATOM 904 C CA . SER A 1 112 ? 9.003 4.985 -3.793 1.00 93.94 112 SER A CA 1
ATOM 905 C C . SER A 1 112 ? 9.152 5.576 -2.390 1.00 93.94 112 SER A C 1
ATOM 907 O O . SER A 1 112 ? 8.159 5.690 -1.677 1.00 93.94 112 SER A O 1
ATOM 909 N N . THR A 1 113 ? 10.361 5.960 -1.958 1.00 93.88 113 THR A N 1
ATOM 910 C CA . THR A 1 113 ? 10.611 6.386 -0.567 1.00 93.88 113 THR A CA 1
ATOM 911 C C . THR A 1 113 ? 9.718 7.557 -0.152 1.00 93.88 113 THR A C 1
ATOM 913 O O . THR A 1 113 ? 9.101 7.511 0.915 1.00 93.88 113 THR A O 1
ATOM 916 N N . VAL A 1 114 ? 9.626 8.600 -0.983 1.00 95.56 114 VAL A N 1
ATOM 917 C CA . VAL A 1 114 ? 8.842 9.803 -0.663 1.00 95.56 114 VAL A CA 1
ATOM 918 C C . VAL A 1 114 ? 7.332 9.536 -0.758 1.00 95.56 114 VAL A C 1
ATOM 920 O O . VAL A 1 114 ? 6.656 9.763 0.251 1.00 95.56 114 VAL A O 1
ATOM 923 N N . PRO A 1 115 ? 6.790 8.993 -1.871 1.00 95.50 115 PRO A N 1
ATOM 924 C CA . PRO A 1 115 ? 5.363 8.685 -1.975 1.00 95.50 115 PRO A CA 1
ATOM 925 C C . PRO A 1 115 ? 4.869 7.755 -0.863 1.00 95.50 115 PRO A C 1
ATOM 927 O O . PRO A 1 115 ? 3.876 8.070 -0.202 1.00 95.50 115 PRO A O 1
ATOM 930 N N . LEU A 1 116 ? 5.602 6.670 -0.576 1.00 96.25 116 LEU A N 1
ATOM 931 C CA . LEU A 1 116 ? 5.236 5.727 0.483 1.00 96.25 116 LEU A CA 1
ATOM 932 C C . LEU A 1 116 ? 5.235 6.393 1.854 1.00 96.25 116 LEU A C 1
ATOM 934 O O . LEU A 1 116 ? 4.277 6.224 2.605 1.00 96.25 116 LEU A O 1
ATOM 938 N N . SER A 1 117 ? 6.273 7.169 2.184 1.00 96.81 117 SER A N 1
ATOM 939 C CA . SER A 1 117 ? 6.382 7.834 3.490 1.00 96.81 117 SER A CA 1
ATOM 940 C C . SER A 1 117 ? 5.254 8.844 3.714 1.00 96.81 117 SER A C 1
ATOM 942 O O . SER A 1 117 ? 4.686 8.913 4.806 1.00 96.81 117 SER A O 1
ATOM 944 N N . CYS A 1 118 ? 4.886 9.607 2.684 1.00 97.44 118 CYS A N 1
ATOM 945 C CA . CYS A 1 118 ? 3.777 10.553 2.762 1.00 97.44 118 CYS A CA 1
ATOM 946 C C . CYS A 1 118 ? 2.424 9.834 2.875 1.00 97.44 118 CYS A C 1
ATOM 948 O O . CYS A 1 118 ? 1.639 10.136 3.778 1.00 97.44 118 CYS A O 1
ATOM 950 N N . CYS A 1 119 ? 2.158 8.854 2.009 1.00 97.75 119 CYS A N 1
ATOM 951 C CA . CYS A 1 119 ? 0.875 8.151 1.978 1.00 97.75 119 CYS A CA 1
ATOM 952 C C . CYS A 1 119 ? 0.659 7.292 3.228 1.00 97.75 119 CYS A C 1
ATOM 954 O O . CYS A 1 119 ? -0.449 7.266 3.771 1.00 97.75 119 CYS A O 1
ATOM 956 N N . ILE A 1 120 ? 1.712 6.658 3.757 1.00 97.31 120 ILE A N 1
ATOM 957 C CA . ILE A 1 120 ? 1.606 5.876 4.991 1.00 97.31 120 ILE A CA 1
ATOM 958 C C . ILE A 1 120 ? 1.362 6.759 6.210 1.00 97.31 120 ILE A C 1
ATOM 960 O O . ILE A 1 120 ? 0.574 6.395 7.084 1.00 97.31 120 ILE A O 1
ATOM 964 N N . LEU A 1 121 ? 1.987 7.939 6.264 1.00 97.75 121 LEU A N 1
ATOM 965 C CA . LEU A 1 121 ? 1.759 8.898 7.337 1.00 97.75 121 LEU A CA 1
ATOM 966 C C . LEU A 1 121 ? 0.310 9.398 7.313 1.00 97.75 121 LEU A C 1
ATOM 968 O O . LEU A 1 121 ? -0.361 9.375 8.345 1.00 97.75 121 LEU A O 1
ATOM 972 N N . LEU A 1 122 ? -0.202 9.774 6.137 1.00 97.81 122 LEU A N 1
ATOM 973 C CA . LEU A 1 122 ? -1.600 10.178 5.953 1.00 97.81 122 LEU A CA 1
ATOM 974 C C . LEU A 1 122 ? -2.579 9.065 6.353 1.00 97.81 122 LEU A C 1
ATOM 976 O O . LEU A 1 122 ? -3.575 9.320 7.043 1.00 97.81 122 LEU A O 1
ATOM 980 N N . PHE A 1 123 ? -2.278 7.820 5.982 1.00 98.06 123 PHE A N 1
ATOM 981 C CA . PHE A 1 123 ? -3.077 6.668 6.379 1.00 98.06 123 PHE A CA 1
ATOM 982 C C . PHE A 1 123 ? -3.061 6.466 7.901 1.00 98.06 123 PHE A C 1
ATOM 984 O O . PHE A 1 123 ? -4.118 6.337 8.516 1.00 98.06 123 PHE A O 1
ATOM 991 N N . LEU A 1 124 ? -1.890 6.505 8.543 1.00 97.44 124 LEU A N 1
ATOM 992 C CA . LEU A 1 124 ? -1.754 6.358 9.997 1.00 97.44 124 LEU A CA 1
ATOM 993 C C . LEU A 1 124 ? -2.483 7.461 10.773 1.00 97.44 124 LEU A C 1
ATOM 995 O O . LEU A 1 124 ? -3.143 7.164 11.771 1.00 97.44 124 LEU A O 1
ATOM 999 N N . ILE A 1 125 ? -2.417 8.708 10.299 1.00 96.88 125 ILE A N 1
ATOM 1000 C CA . ILE A 1 125 ? -3.189 9.828 10.854 1.00 96.88 125 ILE A CA 1
ATOM 1001 C C . ILE A 1 125 ? -4.690 9.524 10.756 1.00 96.88 125 ILE A C 1
ATOM 1003 O O . ILE A 1 125 ? -5.418 9.641 11.744 1.00 96.88 125 ILE A O 1
ATOM 1007 N N . SER A 1 126 ? -5.154 9.053 9.597 1.00 96.75 126 SER A N 1
ATOM 1008 C CA . SER A 1 126 ? -6.559 8.679 9.389 1.00 96.75 126 SER A CA 1
ATOM 1009 C C . SER A 1 126 ? -6.994 7.554 10.336 1.00 96.75 126 SER A C 1
ATOM 1011 O O . SER A 1 126 ? -8.032 7.652 10.995 1.00 96.75 126 SER A O 1
ATOM 1013 N N . VAL A 1 127 ? -6.175 6.507 10.479 1.00 95.88 127 VAL A N 1
ATOM 1014 C CA . VAL A 1 127 ? -6.414 5.394 11.411 1.00 95.88 127 VAL A CA 1
ATOM 1015 C C . VAL A 1 127 ? -6.490 5.892 12.856 1.00 95.88 127 VAL A C 1
ATOM 1017 O O . VAL A 1 127 ? -7.383 5.466 13.595 1.00 95.88 127 VAL A O 1
ATOM 1020 N N . TYR A 1 128 ? -5.598 6.799 13.260 1.00 95.19 128 TYR A N 1
ATOM 1021 C CA . TYR A 1 128 ? -5.604 7.398 14.594 1.00 95.19 128 TYR A CA 1
ATOM 1022 C C . TYR A 1 128 ? -6.939 8.096 14.880 1.00 95.19 128 TYR A C 1
ATOM 1024 O O . TYR A 1 128 ? -7.606 7.768 15.868 1.00 95.19 128 TYR A O 1
ATOM 1032 N N . PHE A 1 129 ? -7.400 8.966 13.977 1.00 94.12 129 PHE A N 1
ATOM 1033 C CA . PHE A 1 129 ? -8.699 9.623 14.126 1.00 94.12 129 PHE A CA 1
ATOM 1034 C C . PHE A 1 129 ? -9.839 8.606 14.214 1.00 94.12 129 PHE A C 1
ATOM 1036 O O . PHE A 1 129 ? -10.637 8.652 15.154 1.00 94.12 129 PHE A O 1
ATOM 1043 N N . ILE A 1 130 ? -9.886 7.621 13.315 1.00 93.50 130 ILE A N 1
ATOM 1044 C CA . ILE A 1 130 ? -10.927 6.579 13.308 1.00 93.50 130 ILE A CA 1
ATOM 1045 C C . ILE A 1 130 ? -10.988 5.826 14.651 1.00 93.50 130 ILE A C 1
ATOM 1047 O O . ILE A 1 130 ? -12.075 5.489 15.132 1.00 93.50 130 ILE A O 1
ATOM 1051 N N . GLN A 1 131 ? -9.840 5.562 15.278 1.00 90.56 131 GLN A N 1
ATOM 1052 C CA . GLN A 1 131 ? -9.753 4.820 16.537 1.00 90.56 131 GLN A CA 1
ATOM 1053 C C . GLN A 1 131 ? -10.086 5.650 17.791 1.00 90.56 131 GLN A C 1
ATOM 1055 O O . GLN A 1 131 ? -10.505 5.051 18.795 1.00 90.56 131 GLN A O 1
ATOM 1060 N N . HIS A 1 132 ? -9.925 6.979 17.734 1.00 85.19 132 HIS A N 1
ATOM 1061 C CA . HIS A 1 132 ? -10.070 7.901 18.872 1.00 85.19 132 HIS A CA 1
ATOM 1062 C C . HIS A 1 132 ? -11.312 8.812 18.828 1.00 85.19 132 HIS A C 1
ATOM 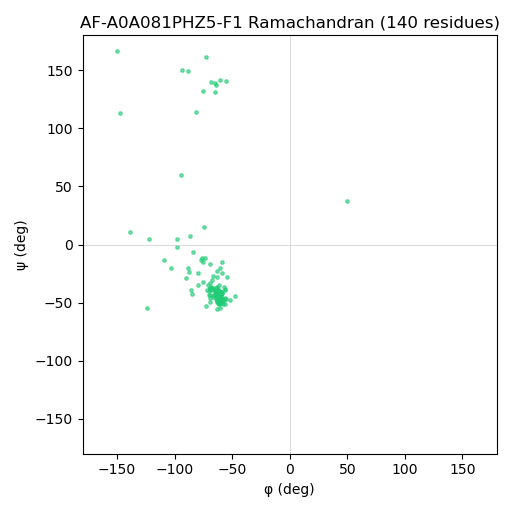1064 O O . HIS A 1 132 ? -11.710 9.323 19.870 1.00 85.19 132 HIS A O 1
ATOM 1070 N N . THR A 1 133 ? -12.020 8.930 17.696 1.00 74.12 133 THR A N 1
ATOM 1071 C CA . THR A 1 133 ? -13.216 9.803 17.546 1.00 74.12 133 THR A CA 1
ATOM 1072 C C . THR A 1 133 ? -14.375 9.474 18.515 1.00 74.12 133 THR A C 1
ATOM 1074 O O . THR A 1 133 ? -15.288 10.274 18.694 1.00 74.12 133 THR A O 1
ATOM 1077 N N . LYS A 1 134 ? -14.380 8.303 19.169 1.00 59.81 134 LYS A N 1
ATOM 1078 C CA . LYS A 1 134 ? -15.398 7.949 20.181 1.00 59.81 134 LYS A CA 1
ATOM 1079 C C . LYS A 1 134 ? -15.063 8.386 21.613 1.00 59.81 134 LYS A C 1
ATOM 1081 O O . LYS A 1 134 ? -15.979 8.449 22.419 1.00 59.81 134 LYS A O 1
ATOM 1086 N N . GLN A 1 135 ? -13.797 8.654 21.935 1.00 53.34 135 GLN A N 1
ATOM 1087 C CA . GLN A 1 135 ? -13.366 8.928 23.314 1.00 53.34 135 GLN A CA 1
ATOM 1088 C C . GLN A 1 135 ? -13.665 10.366 23.757 1.00 53.34 135 GLN A C 1
ATOM 1090 O O . GLN A 1 135 ? -14.030 10.585 24.904 1.00 53.34 135 GLN A O 1
ATOM 1095 N N . THR A 1 136 ? -13.579 11.335 22.848 1.00 50.44 136 THR A N 1
ATOM 1096 C CA . THR A 1 136 ? -13.837 12.752 23.147 1.00 50.44 136 THR A CA 1
ATOM 1097 C C . THR A 1 136 ? -15.303 13.047 23.454 1.00 50.44 136 THR A C 1
ATOM 1099 O O . THR A 1 136 ? -15.580 13.848 24.332 1.00 50.44 136 THR A O 1
ATOM 1102 N N . ARG A 1 137 ? -16.248 12.335 22.826 1.00 49.50 137 ARG A N 1
ATOM 1103 C CA . ARG A 1 137 ? -17.685 12.523 23.090 1.00 49.50 137 ARG A CA 1
ATOM 1104 C C . ARG A 1 137 ? -18.180 11.974 24.427 1.00 49.50 137 ARG A C 1
ATOM 1106 O O . ARG A 1 137 ? -19.323 12.239 24.747 1.00 49.50 137 ARG A O 1
ATOM 1113 N N . GLN A 1 138 ? -17.412 11.175 25.168 1.00 44.53 138 GLN A N 1
ATOM 1114 C CA . GLN A 1 138 ? -17.831 10.745 26.514 1.00 44.53 138 GLN A CA 1
ATOM 1115 C C . GLN A 1 138 ? -17.342 11.713 27.597 1.00 44.53 138 GLN A C 1
ATOM 1117 O O . GLN A 1 138 ? -18.043 11.905 28.574 1.00 44.53 138 GLN A O 1
ATOM 1122 N N . LEU A 1 139 ? -16.210 12.390 27.377 1.00 51.91 139 LEU A N 1
ATOM 1123 C CA . LEU A 1 139 ? -15.656 13.380 28.310 1.00 51.91 139 LEU A CA 1
ATOM 1124 C C . LEU A 1 139 ? -16.368 14.744 28.269 1.00 51.91 139 LEU A C 1
ATOM 1126 O O . LEU A 1 139 ? -16.135 15.567 29.139 1.00 51.91 139 LEU A O 1
ATOM 1130 N N . GLU A 1 140 ? -17.203 15.007 27.259 1.00 50.16 140 GLU A N 1
ATOM 1131 C CA . GLU A 1 140 ? -18.047 16.215 27.196 1.00 50.16 140 GLU A CA 1
ATOM 1132 C C . GLU A 1 140 ? -19.375 16.072 27.966 1.00 50.16 140 GLU A C 1
ATOM 1134 O O . GLU A 1 140 ? -20.117 17.046 28.069 1.00 50.16 140 GLU A O 1
ATOM 1139 N N . TYR A 1 141 ? -19.693 14.880 28.489 1.00 50.56 141 TYR A N 1
ATOM 1140 C CA . TYR A 1 141 ? -20.942 14.607 29.219 1.00 50.56 141 TYR A CA 1
ATOM 1141 C C . TYR A 1 141 ? -20.733 14.084 30.652 1.00 50.56 141 TYR A C 1
ATOM 1143 O O . TYR A 1 141 ? -21.728 13.769 31.306 1.00 50.56 141 TYR A O 1
ATOM 1151 N N . ASP A 1 142 ? -19.485 14.022 31.124 1.00 46.62 142 ASP A N 1
ATOM 1152 C CA . ASP A 1 142 ? -19.111 13.770 32.525 1.00 46.62 142 ASP A CA 1
ATOM 1153 C C . ASP A 1 142 ? -18.599 15.075 33.161 1.00 46.62 142 ASP A C 1
ATOM 1155 O O . ASP A 1 142 ? -18.911 15.320 34.349 1.00 46.62 142 ASP A O 1
#

Radius of gyration: 17.59 Å; Cα contacts (8 Å, |Δi|>4): 125; chains: 1; bounding box: 40×28×58 Å

pLDDT: mean 89.99, std 11.64, range [44.53, 98.19]

Organism: NCBI:txid1358423

Foldseek 3Di:
DVVLLVLLLVLQLVLLLQLCVQLFDPFAFLVGRPDDPVVCSVVLSVVSSVQLVVLVVVCVVVVPDLVVSLVSNLVSSLVSSLVVSLVSCCGGPVSVHPDDPVNSNVVSCVSSVVSSVVSSVSSSVSSVCSVCVPPVVVVVVD

Mean predicted aligned error: 5.36 Å

Nearest PDB structures (foldseek):
  2ipc-assembly2_C  TM=3.269E-01  e=4.245E+00  Thermus thermophilus HB8

Sequence (142 aa):
MLKKLLLLNLAAVSTTFIEVLWAAPDTPSGVDMNQSPLSYIEYLCLYAVVIISSVFYFAENNKITKRRQSFIYAGALVIYWYAVNYVEFETRVASWSTYSTVETWMHVTLISTVPLSCCILLFLISVYFIQHTKQTRQLEYD

Solvent-accessible surface area (backbone atoms only — not comparable to full-atom values): 7873 Å² total; per-residue (Å²): 112,67,71,60,53,54,53,49,38,49,44,45,30,55,36,45,54,53,32,51,70,65,52,51,70,96,48,49,23,67,87,42,68,83,57,54,74,78,80,49,43,68,57,57,30,49,50,45,38,53,51,51,52,52,53,47,54,53,34,59,75,66,65,52,54,72,74,59,43,53,52,52,55,48,50,54,48,50,57,49,51,54,50,48,43,43,52,44,41,44,39,32,49,38,62,81,49,92,64,50,76,66,57,48,51,53,52,41,49,65,65,37,50,60,42,50,56,52,34,49,49,54,40,51,54,51,50,50,48,72,74,45,70,69,61,64,71,54,68,77,76,111